Protein AF-A0A6F8YXL9-F1 (afdb_monomer_lite)

Foldseek 3Di:
DPPVLLVVLVVLCVLLVNDQLQVLQVVLVVDPPQPDHDHSVRVVCVNVVPDQDDLSRVLSSQLSSLCSGPVNPDSVVSSVVSVVVSVVVVVVVPPPPPPPDDPDPDDDDDDDDDDDDDDDDDDDDDDPPDDPPDDDDDDDDDPDDPPPPDDDDDDDDDDD

Structure (mmCIF, N/CA/C/O backbone):
data_AF-A0A6F8YXL9-F1
#
_entry.id   AF-A0A6F8YXL9-F1
#
loop_
_atom_site.group_PDB
_atom_site.id
_atom_site.type_symbol
_atom_site.label_atom_id
_atom_site.label_alt_id
_atom_site.label_comp_id
_atom_site.label_asym_id
_atom_site.label_entity_id
_atom_site.label_seq_id
_atom_site.pdbx_PDB_ins_code
_atom_site.Cartn_x
_atom_site.Cartn_y
_atom_site.Cartn_z
_atom_site.occupancy
_atom_site.B_iso_or_equiv
_atom_site.auth_seq_id
_atom_site.auth_comp_id
_atom_site.auth_asym_id
_atom_site.auth_atom_id
_atom_site.pdbx_PDB_model_num
ATOM 1 N N . MET A 1 1 ? 1.395 -1.816 -13.311 1.00 64.50 1 MET A N 1
ATOM 2 C CA . MET A 1 1 ? 1.683 -2.890 -12.328 1.00 64.50 1 MET A CA 1
ATOM 3 C C . MET A 1 1 ? 1.115 -4.217 -12.820 1.00 64.50 1 MET A C 1
ATOM 5 O O . MET A 1 1 ? 0.253 -4.190 -13.693 1.00 64.50 1 MET A O 1
ATOM 9 N N . ALA A 1 2 ? 1.556 -5.360 -12.278 1.00 83.62 2 ALA A N 1
ATOM 10 C CA . ALA A 1 2 ? 0.870 -6.630 -12.530 1.00 83.62 2 ALA A CA 1
ATOM 11 C C . ALA A 1 2 ? -0.552 -6.584 -11.957 1.00 83.62 2 ALA A C 1
ATOM 13 O O . ALA A 1 2 ? -0.765 -6.087 -10.850 1.00 83.62 2 ALA A O 1
ATOM 14 N N . ARG A 1 3 ? -1.516 -7.098 -12.727 1.00 89.50 3 ARG A N 1
ATOM 15 C CA . ARG A 1 3 ? -2.943 -7.109 -12.369 1.00 89.50 3 ARG A CA 1
ATOM 16 C C . ARG A 1 3 ? -3.200 -7.861 -11.058 1.00 89.50 3 ARG A C 1
ATOM 18 O O . ARG A 1 3 ? -4.051 -7.438 -10.285 1.00 89.50 3 ARG A O 1
ATOM 25 N N . ASP A 1 4 ? -2.406 -8.897 -10.791 1.00 93.44 4 ASP A N 1
ATOM 26 C CA . ASP A 1 4 ? -2.519 -9.764 -9.614 1.00 93.44 4 ASP A CA 1
ATOM 27 C C . ASP A 1 4 ? -2.277 -8.993 -8.305 1.00 93.44 4 ASP A C 1
ATOM 29 O O . ASP A 1 4 ? -3.084 -9.055 -7.381 1.00 93.44 4 ASP A O 1
ATOM 33 N N . LEU A 1 5 ? -1.221 -8.170 -8.263 1.00 94.06 5 LEU A N 1
ATOM 34 C CA . LEU A 1 5 ? -0.895 -7.330 -7.106 1.00 94.06 5 LEU A CA 1
ATOM 35 C C . LEU A 1 5 ? -2.031 -6.349 -6.785 1.00 94.06 5 LEU A C 1
ATOM 37 O O . LEU A 1 5 ? -2.431 -6.202 -5.633 1.00 94.06 5 LEU A O 1
ATOM 41 N N . VAL A 1 6 ? -2.558 -5.680 -7.813 1.00 95.44 6 VAL A N 1
ATOM 42 C CA . VAL A 1 6 ? -3.630 -4.686 -7.659 1.00 95.44 6 VAL A CA 1
ATOM 43 C C . VAL A 1 6 ? -4.926 -5.356 -7.202 1.00 95.44 6 VAL A C 1
ATOM 45 O O . VAL A 1 6 ? -5.604 -4.837 -6.316 1.00 95.44 6 VAL A O 1
ATOM 48 N N . ALA A 1 7 ? -5.255 -6.522 -7.764 1.00 96.38 7 ALA A N 1
ATOM 49 C CA . ALA A 1 7 ? -6.443 -7.281 -7.395 1.00 96.38 7 ALA A CA 1
ATOM 50 C C . ALA A 1 7 ? -6.414 -7.701 -5.917 1.00 96.38 7 ALA A C 1
ATOM 52 O O . ALA A 1 7 ? -7.404 -7.507 -5.207 1.00 96.38 7 ALA A O 1
ATOM 53 N N . GLU A 1 8 ? -5.279 -8.212 -5.436 1.00 96.75 8 GLU A N 1
ATOM 54 C CA . GLU A 1 8 ? -5.107 -8.581 -4.028 1.00 96.75 8 GLU A CA 1
ATOM 55 C C . GLU A 1 8 ? -5.134 -7.353 -3.109 1.00 96.75 8 GLU A C 1
ATOM 57 O O . GLU A 1 8 ? -5.815 -7.364 -2.083 1.00 96.75 8 GLU A O 1
ATOM 62 N N . LEU A 1 9 ? -4.519 -6.236 -3.510 1.00 96.12 9 LEU A N 1
ATOM 63 C CA . LEU A 1 9 ? -4.552 -5.001 -2.722 1.00 96.12 9 LEU A CA 1
ATOM 64 C C . LEU A 1 9 ? -5.984 -4.459 -2.570 1.00 96.12 9 LEU A C 1
ATOM 66 O O . LEU A 1 9 ? -6.385 -4.006 -1.498 1.00 96.12 9 LEU A O 1
ATOM 70 N N . GLN A 1 10 ? -6.793 -4.551 -3.629 1.00 96.94 10 GLN A N 1
ATOM 71 C CA . GLN A 1 10 ? -8.209 -4.182 -3.597 1.00 96.94 10 GLN A CA 1
ATOM 72 C C . GLN A 1 10 ? -9.060 -5.154 -2.769 1.00 96.94 10 GLN A C 1
ATOM 74 O O . GLN A 1 10 ? -10.079 -4.750 -2.201 1.00 96.94 10 GLN A O 1
ATOM 79 N N . ARG A 1 11 ? -8.693 -6.440 -2.691 1.00 96.88 11 ARG A N 1
ATOM 80 C CA . ARG A 1 11 ? -9.330 -7.391 -1.762 1.00 96.88 11 ARG A CA 1
ATOM 81 C C . ARG A 1 11 ? -9.034 -7.002 -0.318 1.00 96.88 11 ARG A C 1
ATOM 83 O O . ARG A 1 11 ? -9.981 -6.836 0.449 1.00 96.88 11 ARG A O 1
ATOM 90 N N . LEU A 1 12 ? -7.770 -6.744 0.016 1.00 96.75 12 LEU A N 1
ATOM 91 C CA . LEU A 1 12 ? -7.371 -6.316 1.358 1.00 96.75 12 LEU A CA 1
ATOM 92 C C . LEU A 1 12 ? -8.017 -4.973 1.746 1.00 96.75 12 LEU A C 1
ATOM 94 O O . LEU A 1 12 ? -8.543 -4.826 2.845 1.00 96.75 12 LEU A O 1
ATOM 98 N N . HIS A 1 13 ? -8.090 -4.012 0.817 1.00 97.06 13 HIS A N 1
ATOM 99 C CA . HIS A 1 13 ? -8.771 -2.727 1.042 1.00 97.06 13 HIS A CA 1
ATOM 100 C C . HIS A 1 13 ? -10.267 -2.889 1.345 1.00 97.06 13 HIS A C 1
ATOM 102 O O . HIS A 1 13 ? -10.807 -2.183 2.200 1.00 97.06 13 HIS A O 1
ATOM 108 N N . ARG A 1 14 ? -10.940 -3.843 0.690 1.00 97.00 14 ARG A N 1
ATOM 109 C CA . ARG A 1 14 ? -12.335 -4.193 0.996 1.00 97.00 14 ARG A CA 1
ATOM 110 C C . ARG A 1 14 ? -12.466 -4.866 2.361 1.00 97.00 14 ARG A C 1
ATOM 112 O O . ARG A 1 14 ? -13.361 -4.484 3.108 1.00 97.00 14 ARG A O 1
ATOM 119 N N . ALA A 1 15 ? -11.566 -5.788 2.701 1.00 96.69 15 ALA A N 1
ATOM 120 C CA . ALA A 1 15 ? -11.530 -6.442 4.012 1.00 96.69 15 ALA A CA 1
ATOM 121 C C . ALA A 1 15 ? -11.274 -5.453 5.166 1.00 96.69 15 ALA A C 1
ATOM 123 O O . ALA A 1 15 ? -11.760 -5.660 6.273 1.00 96.69 15 ALA A O 1
ATOM 124 N N . ALA A 1 16 ? -10.571 -4.351 4.891 1.00 96.69 16 ALA A N 1
ATOM 125 C CA . ALA A 1 16 ? -10.348 -3.233 5.809 1.00 96.69 16 ALA A CA 1
ATOM 126 C C . ALA A 1 16 ? -11.535 -2.257 5.936 1.00 96.69 16 ALA A C 1
ATOM 128 O O . ALA A 1 16 ? -11.415 -1.222 6.591 1.00 96.69 16 ALA A O 1
ATOM 129 N N . GLY A 1 17 ? -12.671 -2.528 5.283 1.00 97.12 17 GLY A N 1
ATOM 130 C CA . GLY A 1 17 ? -13.848 -1.655 5.331 1.00 97.12 17 GLY A CA 1
ATOM 131 C C . GLY A 1 17 ? -13.753 -0.419 4.431 1.00 97.12 17 GLY A C 1
ATOM 132 O O . GLY A 1 17 ? -14.431 0.574 4.676 1.00 97.12 17 GLY A O 1
ATOM 133 N N . ARG A 1 18 ? -12.919 -0.462 3.381 1.00 96.25 18 ARG A N 1
ATOM 134 C CA . ARG A 1 18 ? -12.726 0.621 2.397 1.00 96.25 18 ARG A CA 1
ATOM 135 C C . ARG A 1 18 ? -12.384 1.985 3.024 1.00 96.25 18 ARG A C 1
ATOM 137 O O . ARG A 1 18 ? -13.057 2.981 2.745 1.00 96.25 18 ARG A O 1
ATOM 144 N N . PRO A 1 19 ? -11.318 2.082 3.839 1.00 96.50 19 PRO A N 1
ATOM 145 C CA . PRO A 1 19 ? -10.901 3.360 4.400 1.00 96.50 19 PRO A CA 1
ATOM 146 C C . PRO A 1 19 ? -10.568 4.366 3.288 1.00 96.50 19 PRO A C 1
ATOM 148 O O . PRO A 1 19 ? -10.031 4.005 2.235 1.00 96.50 19 PRO A O 1
ATOM 151 N N . SER A 1 20 ? -10.870 5.647 3.522 1.00 97.25 20 SER A N 1
ATOM 152 C CA . SER A 1 20 ? -10.572 6.709 2.555 1.00 97.25 20 SER A CA 1
ATOM 153 C C . SER A 1 20 ? -9.061 6.923 2.403 1.00 97.25 20 SER A C 1
ATOM 155 O O . SER A 1 20 ? -8.301 6.799 3.364 1.00 97.25 20 SER A O 1
ATOM 157 N N . TYR A 1 21 ? -8.601 7.311 1.209 1.00 96.75 21 TYR A N 1
ATOM 158 C CA . TYR A 1 21 ? -7.165 7.493 0.933 1.00 96.75 21 TYR A CA 1
ATOM 159 C C . TYR A 1 21 ? -6.515 8.566 1.812 1.00 96.75 21 TYR A C 1
ATOM 161 O O . TYR A 1 21 ? -5.358 8.441 2.214 1.00 96.75 21 TYR A O 1
ATOM 169 N N . ARG A 1 22 ? -7.279 9.610 2.164 1.00 96.25 22 ARG A N 1
ATOM 170 C CA . ARG A 1 22 ? -6.842 10.636 3.119 1.00 96.25 22 ARG A CA 1
ATOM 171 C C . ARG A 1 22 ? -6.654 10.059 4.517 1.00 96.25 22 ARG A C 1
ATOM 173 O O . ARG A 1 22 ? -5.651 10.366 5.150 1.00 96.25 22 ARG A O 1
ATOM 180 N N . ARG A 1 23 ? -7.575 9.204 4.977 1.00 96.19 23 ARG A N 1
ATOM 181 C CA . ARG A 1 23 ? -7.460 8.531 6.277 1.00 96.19 23 ARG A CA 1
ATOM 182 C C . ARG A 1 23 ? -6.229 7.630 6.320 1.00 96.19 23 ARG A C 1
ATOM 184 O O . ARG A 1 23 ? -5.441 7.768 7.244 1.00 96.19 23 ARG A O 1
ATOM 191 N N . ILE A 1 24 ? -6.017 6.809 5.288 1.00 96.12 24 ILE A N 1
ATOM 192 C CA . ILE A 1 24 ? -4.826 5.948 5.164 1.00 96.12 24 ILE A CA 1
ATOM 193 C C . ILE A 1 24 ? -3.542 6.786 5.278 1.00 96.12 24 ILE A C 1
ATOM 195 O O . ILE A 1 24 ? -2.686 6.508 6.110 1.00 96.12 24 ILE A O 1
ATOM 199 N N . SER A 1 25 ? -3.426 7.857 4.486 1.00 95.62 25 SER A N 1
ATOM 200 C CA . SER A 1 25 ? -2.240 8.726 4.486 1.00 95.62 25 SER A CA 1
ATOM 201 C C . SER A 1 25 ? -1.992 9.396 5.843 1.00 95.62 25 SER A C 1
ATOM 203 O O . SER A 1 25 ? -0.854 9.435 6.308 1.00 95.62 25 SER A O 1
ATOM 205 N N . THR A 1 26 ? -3.041 9.906 6.493 1.00 96.06 26 THR A N 1
ATOM 206 C CA . THR A 1 26 ? -2.931 10.532 7.818 1.00 96.06 26 THR A CA 1
ATOM 207 C C . THR A 1 26 ? -2.494 9.528 8.879 1.00 96.06 26 THR A C 1
ATOM 209 O O . THR A 1 26 ? -1.616 9.843 9.675 1.00 96.06 26 THR A O 1
ATOM 212 N N . GLU A 1 27 ? -3.058 8.322 8.881 1.00 95.88 27 GLU A N 1
ATOM 213 C CA . GLU A 1 27 ? -2.720 7.299 9.873 1.00 95.88 27 GLU A CA 1
ATOM 214 C C . GLU A 1 27 ? -1.308 6.738 9.681 1.00 95.88 27 GLU A C 1
ATOM 216 O O . GLU A 1 27 ? -0.582 6.585 10.661 1.00 95.88 27 GLU A O 1
ATOM 221 N N . ILE A 1 28 ? -0.862 6.529 8.437 1.00 94.56 28 ILE A N 1
ATOM 222 C CA . ILE A 1 28 ? 0.532 6.147 8.153 1.00 94.56 28 ILE A CA 1
ATOM 223 C C . ILE A 1 28 ? 1.495 7.214 8.686 1.00 94.56 28 ILE A C 1
ATOM 225 O O . ILE A 1 28 ? 2.478 6.877 9.331 1.00 94.56 28 ILE A O 1
ATOM 229 N N . ARG A 1 29 ? 1.196 8.507 8.488 1.00 93.38 29 ARG A N 1
ATOM 230 C CA . ARG A 1 29 ? 2.033 9.607 9.007 1.00 93.38 29 ARG A CA 1
ATOM 231 C C . ARG A 1 29 ? 2.034 9.713 10.530 1.00 93.38 29 ARG A C 1
ATOM 233 O O . ARG A 1 29 ? 2.984 10.249 11.086 1.00 93.38 29 ARG A O 1
ATOM 240 N N . ARG A 1 30 ? 0.965 9.271 11.196 1.00 94.00 30 ARG A N 1
ATOM 241 C CA . ARG A 1 30 ? 0.866 9.270 12.663 1.00 94.00 30 ARG A CA 1
ATOM 242 C C . ARG A 1 30 ? 1.646 8.119 13.300 1.00 94.00 30 ARG A C 1
ATOM 244 O O . ARG A 1 30 ? 2.025 8.225 14.462 1.00 94.00 30 ARG A O 1
ATOM 251 N N . ARG A 1 31 ? 1.882 7.025 12.569 1.00 92.25 31 ARG A N 1
ATOM 252 C CA . ARG A 1 31 ? 2.634 5.861 13.053 1.00 92.25 31 ARG A CA 1
ATOM 253 C C . ARG A 1 31 ? 4.137 6.067 12.846 1.00 92.25 31 ARG A C 1
ATOM 255 O O . ARG A 1 31 ? 4.625 6.029 11.725 1.00 92.25 31 ARG A O 1
ATOM 262 N N . ASN A 1 32 ? 4.882 6.198 13.943 1.00 85.12 32 ASN A N 1
ATOM 263 C CA . ASN A 1 32 ? 6.340 6.401 13.904 1.00 85.12 32 ASN A CA 1
ATOM 264 C C . ASN A 1 32 ? 7.154 5.157 13.489 1.00 85.12 32 ASN A C 1
ATOM 266 O O . ASN A 1 32 ? 8.347 5.278 13.245 1.00 85.12 32 ASN A O 1
ATOM 270 N N . HIS A 1 33 ? 6.541 3.972 13.424 1.00 87.56 33 HIS A N 1
ATOM 271 C CA . HIS A 1 33 ? 7.219 2.709 13.093 1.00 87.56 33 HIS A CA 1
ATOM 272 C C . HIS A 1 33 ? 7.166 2.349 11.598 1.00 87.56 33 HIS A C 1
ATOM 274 O O . HIS A 1 33 ? 7.569 1.254 11.217 1.00 87.56 33 HIS A O 1
ATOM 280 N N . MET A 1 34 ? 6.631 3.229 10.746 1.00 88.44 34 MET A N 1
ATOM 281 C CA . MET A 1 34 ? 6.507 2.965 9.311 1.00 88.44 34 MET A CA 1
ATOM 282 C C . MET A 1 34 ? 7.799 3.337 8.564 1.00 88.44 34 MET A C 1
ATOM 284 O O . MET A 1 34 ? 8.391 4.375 8.864 1.00 88.44 34 MET A O 1
ATOM 288 N N . PRO A 1 35 ? 8.230 2.539 7.568 1.00 86.75 35 PRO A N 1
ATOM 289 C CA . PRO A 1 35 ? 9.495 2.760 6.865 1.00 86.75 35 PRO A CA 1
ATOM 290 C C . PRO A 1 35 ? 9.496 3.990 5.942 1.00 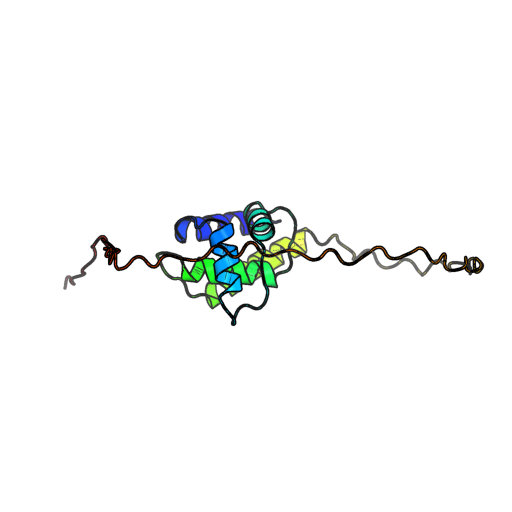86.75 35 PRO A C 1
ATOM 292 O O . PRO A 1 35 ? 10.565 4.490 5.597 1.00 86.75 35 PRO A O 1
ATOM 295 N N . ASP A 1 36 ? 8.327 4.478 5.510 1.00 92.75 36 ASP A N 1
ATOM 296 C CA . ASP A 1 36 ? 8.199 5.662 4.652 1.00 92.75 36 ASP A CA 1
ATOM 297 C C . ASP A 1 36 ? 6.866 6.396 4.903 1.00 92.75 36 ASP A C 1
ATOM 299 O O . ASP A 1 36 ? 5.923 5.870 5.497 1.00 92.75 36 ASP A O 1
ATOM 303 N N . THR A 1 37 ? 6.762 7.631 4.409 1.00 93.19 37 THR A N 1
ATOM 304 C CA . THR A 1 37 ? 5.517 8.403 4.400 1.00 93.19 37 THR A CA 1
ATOM 305 C C . THR A 1 37 ? 4.847 8.341 3.030 1.00 93.19 37 THR A C 1
ATOM 307 O O . THR A 1 37 ? 5.473 8.477 1.977 1.00 93.19 37 THR A O 1
ATOM 310 N N . VAL A 1 38 ? 3.523 8.175 3.026 1.00 94.31 38 VAL A N 1
ATOM 311 C CA . VAL A 1 38 ? 2.744 8.047 1.787 1.00 94.31 38 VAL A CA 1
ATOM 312 C C . VAL A 1 38 ? 1.689 9.152 1.725 1.00 94.31 38 VAL A C 1
ATOM 314 O O . VAL A 1 38 ? 0.969 9.398 2.694 1.00 94.31 38 VAL A O 1
ATOM 317 N N . SER A 1 39 ? 1.604 9.868 0.598 1.00 95.50 39 SER A N 1
ATOM 318 C CA . SER A 1 39 ? 0.534 10.844 0.337 1.00 95.50 39 SER A CA 1
ATOM 319 C C . SER A 1 39 ? -0.733 10.146 -0.164 1.00 95.50 39 SER A C 1
ATOM 321 O O . SER A 1 39 ? -0.654 9.083 -0.773 1.00 95.50 39 SER A O 1
ATOM 323 N N . HIS A 1 40 ? -1.904 10.753 0.031 1.00 95.50 40 HIS A N 1
ATOM 324 C CA . HIS A 1 40 ? -3.174 10.201 -0.461 1.00 95.50 40 HIS A CA 1
ATOM 325 C C . HIS A 1 40 ? -3.202 9.988 -1.986 1.00 95.50 40 HIS A C 1
ATOM 327 O O . HIS A 1 40 ? -3.751 8.988 -2.438 1.00 95.50 40 HIS A O 1
ATOM 333 N N . GLU A 1 41 ? -2.560 10.866 -2.766 1.00 96.44 41 GLU A N 1
ATOM 334 C CA . GLU A 1 41 ? -2.383 10.683 -4.216 1.00 96.44 41 GLU A CA 1
ATOM 335 C C . GLU A 1 41 ? -1.568 9.426 -4.533 1.00 96.44 41 GLU A C 1
ATOM 337 O O . GLU A 1 41 ? -1.919 8.652 -5.418 1.00 96.44 41 GLU A O 1
ATOM 342 N N . THR A 1 42 ? -0.519 9.164 -3.747 1.00 95.56 42 THR A N 1
ATOM 343 C CA . THR A 1 42 ? 0.283 7.946 -3.909 1.00 95.56 42 THR A CA 1
ATOM 344 C C . THR A 1 42 ? -0.524 6.700 -3.546 1.00 95.56 42 THR A C 1
ATOM 346 O O . THR A 1 42 ? -0.455 5.707 -4.259 1.00 95.56 42 THR A O 1
ATOM 349 N N . VAL A 1 43 ? -1.326 6.748 -2.476 1.00 96.12 43 VAL A N 1
ATOM 350 C CA . VAL A 1 43 ? -2.230 5.642 -2.106 1.00 96.12 43 VAL A CA 1
ATOM 351 C C . VAL A 1 43 ? -3.232 5.360 -3.231 1.00 96.12 43 VAL A C 1
ATOM 353 O O . VAL A 1 43 ? -3.439 4.204 -3.593 1.00 96.12 43 VAL A O 1
ATOM 356 N N . SER A 1 44 ? -3.818 6.414 -3.806 1.00 96.00 44 SER A N 1
ATOM 357 C CA . SER A 1 44 ? -4.731 6.319 -4.949 1.00 96.00 44 SER A CA 1
ATOM 358 C C . SER A 1 44 ? -4.051 5.661 -6.156 1.00 96.00 44 SER A C 1
ATOM 360 O O . SER A 1 44 ? -4.587 4.704 -6.710 1.00 96.00 44 SER A O 1
ATOM 362 N N . ALA A 1 45 ? -2.838 6.102 -6.508 1.00 95.12 45 ALA A N 1
ATOM 363 C CA . ALA A 1 45 ? -2.062 5.528 -7.606 1.00 95.12 45 ALA A CA 1
ATOM 364 C C . ALA A 1 45 ? -1.737 4.040 -7.380 1.00 95.12 45 ALA A C 1
ATOM 366 O O . ALA A 1 45 ? -1.945 3.223 -8.276 1.00 95.12 45 ALA A O 1
ATOM 367 N N . ILE A 1 46 ? -1.314 3.661 -6.168 1.00 95.31 46 ILE A N 1
ATOM 368 C CA . ILE A 1 46 ? -1.016 2.264 -5.813 1.00 95.31 46 ILE A CA 1
ATOM 369 C C . ILE A 1 46 ? -2.268 1.379 -5.964 1.00 95.31 46 ILE A C 1
ATOM 371 O O . ILE A 1 46 ? -2.196 0.319 -6.581 1.00 95.31 46 ILE A O 1
ATOM 375 N N . LEU A 1 47 ? -3.430 1.815 -5.458 1.00 95.00 47 LEU A N 1
ATOM 376 C CA . LEU A 1 47 ? -4.684 1.042 -5.528 1.00 95.00 47 LEU A CA 1
ATOM 377 C C . LEU A 1 47 ? -5.278 0.947 -6.940 1.00 95.00 47 LEU A C 1
ATOM 379 O O . LEU A 1 47 ? -6.037 0.016 -7.228 1.00 95.00 47 LEU A O 1
ATOM 383 N N . ARG A 1 48 ? -4.943 1.899 -7.814 1.00 94.81 48 ARG A N 1
ATOM 384 C CA . ARG A 1 48 ? -5.282 1.866 -9.244 1.00 94.81 48 ARG A CA 1
ATOM 385 C C . ARG A 1 48 ? -4.280 1.057 -10.067 1.00 94.81 48 ARG A C 1
ATOM 387 O O . ARG A 1 48 ? -4.612 0.622 -11.164 1.00 94.81 48 ARG A O 1
ATOM 394 N N . GLY A 1 49 ? -3.081 0.817 -9.534 1.00 93.62 49 GLY A N 1
ATOM 395 C CA . GLY A 1 49 ? -1.980 0.191 -10.265 1.00 93.62 49 GLY A CA 1
ATOM 396 C C . GLY A 1 49 ? -1.249 1.138 -11.221 1.00 93.62 49 GLY A C 1
ATOM 397 O O . GLY A 1 49 ? -0.548 0.661 -12.126 1.00 93.62 49 GLY A O 1
ATOM 398 N N . ASP A 1 50 ? -1.406 2.451 -11.020 1.00 92.12 50 ASP A N 1
ATOM 399 C CA . ASP A 1 50 ? -0.807 3.515 -11.825 1.00 92.12 50 ASP A CA 1
ATOM 400 C C . ASP A 1 50 ? 0.689 3.643 -11.500 1.00 92.12 50 ASP A C 1
ATOM 402 O O . ASP A 1 50 ? 1.107 4.314 -10.555 1.00 92.12 50 ASP A O 1
ATOM 406 N N . GLY A 1 51 ? 1.512 2.974 -12.311 1.00 85.81 51 GLY A N 1
ATOM 407 C CA . GLY A 1 51 ? 2.971 2.971 -12.187 1.00 85.81 51 GLY A CA 1
ATOM 408 C C . GLY A 1 51 ? 3.512 2.018 -11.113 1.00 85.81 51 GLY A C 1
ATOM 409 O O . GLY A 1 51 ? 2.819 1.613 -10.186 1.00 85.81 51 GLY A O 1
ATOM 410 N N . LEU A 1 52 ? 4.780 1.619 -11.251 1.00 82.12 52 LEU A N 1
ATOM 411 C CA . LEU A 1 52 ? 5.484 0.832 -10.234 1.00 82.12 52 LEU A CA 1
ATOM 412 C C . LEU A 1 52 ? 6.100 1.779 -9.205 1.00 82.12 52 LEU A C 1
ATOM 414 O O . LEU A 1 52 ? 7.115 2.428 -9.453 1.00 82.12 52 LEU A O 1
ATOM 418 N N . THR A 1 53 ? 5.463 1.877 -8.044 1.00 90.19 53 THR A N 1
ATOM 419 C CA . THR A 1 53 ? 6.014 2.608 -6.901 1.00 90.19 53 THR A CA 1
ATOM 420 C C . THR A 1 53 ? 7.056 1.759 -6.167 1.00 90.19 53 THR A C 1
ATOM 422 O O . THR A 1 53 ? 7.075 0.533 -6.285 1.00 90.19 53 THR A O 1
ATOM 425 N N . ARG A 1 54 ? 7.927 2.415 -5.389 1.00 93.56 54 ARG A N 1
ATOM 426 C CA . ARG A 1 54 ? 8.910 1.735 -4.530 1.00 93.56 54 ARG A CA 1
ATOM 427 C C . ARG A 1 54 ? 8.216 0.819 -3.521 1.00 93.56 54 ARG A C 1
ATOM 429 O O . ARG A 1 54 ? 7.192 1.208 -2.957 1.00 93.56 54 ARG A O 1
ATOM 436 N N . TRP A 1 55 ? 8.834 -0.330 -3.248 1.00 95.81 55 TRP A N 1
ATOM 437 C CA . TRP A 1 55 ? 8.332 -1.330 -2.305 1.00 95.81 55 TRP A CA 1
ATOM 438 C C . TRP A 1 55 ? 7.974 -0.742 -0.932 1.00 95.81 55 TRP A C 1
ATOM 440 O O . TRP A 1 55 ? 6.863 -0.961 -0.463 1.00 95.81 55 TRP A O 1
ATOM 450 N N . SER A 1 56 ? 8.825 0.115 -0.354 1.00 96.25 56 SER A N 1
ATOM 451 C CA . SER A 1 56 ? 8.597 0.724 0.970 1.00 96.25 56 SER A CA 1
ATOM 452 C C . SER A 1 56 ? 7.240 1.430 1.100 1.00 96.25 56 SER A C 1
ATOM 454 O O . SER A 1 56 ? 6.627 1.415 2.164 1.00 96.25 56 SER A O 1
ATOM 456 N N . LYS A 1 57 ? 6.721 2.015 0.010 1.00 95.56 57 LYS A N 1
ATOM 457 C CA . LYS A 1 57 ? 5.404 2.671 0.011 1.00 95.56 57 LYS A CA 1
ATOM 458 C C . LYS A 1 57 ? 4.254 1.676 -0.051 1.00 95.56 57 LYS A C 1
ATOM 460 O O . LYS A 1 57 ? 3.221 1.910 0.569 1.00 95.56 57 LYS A O 1
ATOM 465 N N . VAL A 1 58 ? 4.429 0.595 -0.808 1.00 96.19 58 VAL A N 1
ATOM 466 C CA . VAL A 1 58 ? 3.455 -0.500 -0.885 1.00 96.19 58 VAL A CA 1
ATOM 467 C C . VAL A 1 58 ? 3.371 -1.192 0.473 1.00 96.19 58 VAL A C 1
ATOM 469 O O . VAL A 1 58 ? 2.272 -1.357 0.990 1.00 96.19 58 VAL A O 1
ATOM 472 N N . GLU A 1 59 ? 4.515 -1.477 1.096 1.00 96.88 59 GLU A N 1
ATOM 473 C CA . GLU A 1 59 ? 4.606 -2.065 2.434 1.00 96.88 59 GLU A CA 1
ATOM 474 C C . GLU A 1 59 ? 3.834 -1.247 3.480 1.00 96.88 59 GLU A C 1
ATOM 476 O O . GLU A 1 59 ? 3.014 -1.807 4.205 1.00 96.88 59 GLU A O 1
ATOM 481 N N . CYS A 1 60 ? 4.016 0.081 3.516 1.00 96.44 60 CYS A N 1
ATOM 482 C CA . CYS A 1 60 ? 3.284 0.949 4.448 1.00 96.44 60 CYS A CA 1
ATOM 483 C C . CYS A 1 60 ? 1.760 0.825 4.297 1.00 96.44 60 CYS A C 1
ATOM 485 O O . CYS A 1 60 ? 1.023 0.827 5.284 1.00 96.44 60 CYS A O 1
ATOM 487 N N . VAL A 1 61 ? 1.275 0.734 3.053 1.00 96.25 61 VAL A N 1
ATOM 488 C CA . VAL A 1 61 ? -0.157 0.587 2.766 1.00 96.25 61 VAL A CA 1
ATOM 489 C C . VAL A 1 61 ? -0.647 -0.804 3.165 1.00 96.25 61 VAL A C 1
ATOM 491 O O . VAL A 1 61 ? -1.696 -0.899 3.795 1.00 96.25 61 VAL A O 1
ATOM 494 N N . VAL A 1 62 ? 0.104 -1.865 2.850 1.00 97.00 62 VAL A N 1
ATOM 495 C CA . VAL A 1 62 ? -0.255 -3.251 3.197 1.00 97.00 62 VAL A CA 1
ATOM 496 C C . VAL A 1 62 ? -0.335 -3.430 4.711 1.00 97.00 62 VAL A C 1
ATOM 498 O O . VAL A 1 62 ? -1.384 -3.849 5.193 1.00 97.00 62 VAL A O 1
ATOM 501 N N . ARG A 1 63 ? 0.699 -3.023 5.463 1.00 96.88 63 ARG A N 1
ATOM 502 C CA . ARG A 1 63 ? 0.706 -3.094 6.938 1.00 96.88 63 ARG A CA 1
ATOM 503 C C . ARG A 1 63 ? -0.504 -2.378 7.533 1.00 96.88 63 ARG A C 1
ATOM 505 O O . ARG A 1 63 ? -1.238 -2.947 8.332 1.00 96.88 63 ARG A O 1
ATOM 512 N N . TYR A 1 64 ? -0.771 -1.149 7.084 1.00 96.06 64 TYR A N 1
ATOM 513 C CA . TYR A 1 64 ? -1.915 -0.384 7.577 1.00 96.06 64 TYR A CA 1
ATOM 514 C C . TYR A 1 64 ? -3.265 -1.057 7.275 1.00 96.06 64 TYR A C 1
ATOM 516 O O . TYR A 1 64 ? -4.145 -1.090 8.137 1.00 96.06 64 TYR A O 1
ATOM 524 N N . LEU A 1 65 ? -3.452 -1.578 6.057 1.00 96.56 65 LEU A N 1
ATOM 525 C CA . LEU A 1 65 ? -4.692 -2.263 5.688 1.00 96.56 65 LEU A CA 1
ATOM 526 C C . LEU A 1 65 ? -4.854 -3.594 6.430 1.00 96.56 65 LEU A C 1
ATOM 528 O O . LEU A 1 65 ? -5.977 -3.910 6.812 1.00 96.56 65 LEU A O 1
ATOM 532 N N . ALA A 1 66 ? -3.765 -4.323 6.687 1.00 96.75 66 ALA A N 1
ATOM 533 C CA . ALA A 1 66 ? -3.771 -5.541 7.492 1.00 96.75 66 ALA A CA 1
ATOM 534 C C . ALA A 1 66 ? -4.224 -5.260 8.934 1.00 96.75 66 ALA A C 1
ATOM 536 O O . ALA A 1 66 ? -5.145 -5.923 9.411 1.00 96.75 66 ALA A O 1
ATOM 537 N N . THR A 1 67 ? -3.716 -4.195 9.579 1.00 95.50 67 THR A N 1
ATOM 538 C CA . THR A 1 67 ? -4.189 -3.798 10.922 1.00 95.50 67 THR A CA 1
ATOM 539 C C . THR A 1 67 ? -5.697 -3.484 10.944 1.00 95.50 67 THR A C 1
ATOM 541 O O . THR A 1 67 ? -6.369 -3.676 11.956 1.00 95.50 67 THR A O 1
ATOM 544 N N . MET A 1 68 ? -6.232 -2.938 9.845 1.00 95.50 68 MET A N 1
ATOM 545 C CA . MET A 1 68 ? -7.633 -2.507 9.736 1.00 95.50 68 MET A CA 1
ATOM 546 C C . MET A 1 68 ? -8.581 -3.609 9.249 1.00 95.50 68 MET A C 1
ATOM 548 O O . MET A 1 68 ? -9.798 -3.437 9.334 1.00 95.50 68 MET A O 1
ATOM 552 N N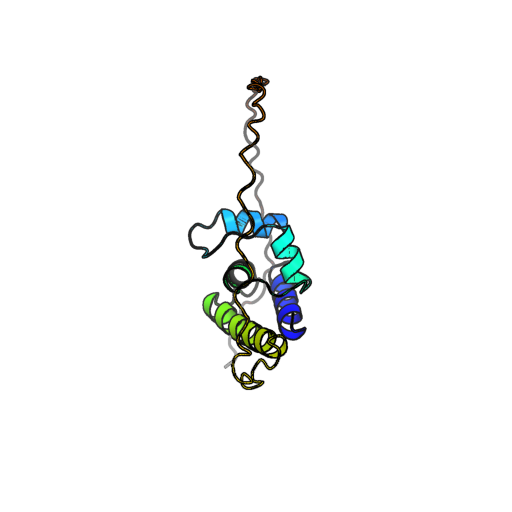 . ALA A 1 69 ? -8.059 -4.709 8.708 1.00 96.25 69 ALA A N 1
ATOM 553 C CA . ALA A 1 69 ? -8.868 -5.797 8.183 1.00 96.25 69 ALA A CA 1
ATOM 554 C C . ALA A 1 69 ? -9.666 -6.485 9.297 1.00 96.25 69 ALA A C 1
ATOM 556 O O . ALA A 1 69 ? -9.153 -6.729 10.388 1.00 96.25 69 ALA A O 1
ATOM 557 N N . VAL A 1 70 ? -10.924 -6.835 9.008 1.00 93.00 70 VAL A N 1
ATOM 558 C CA . VAL A 1 70 ? -11.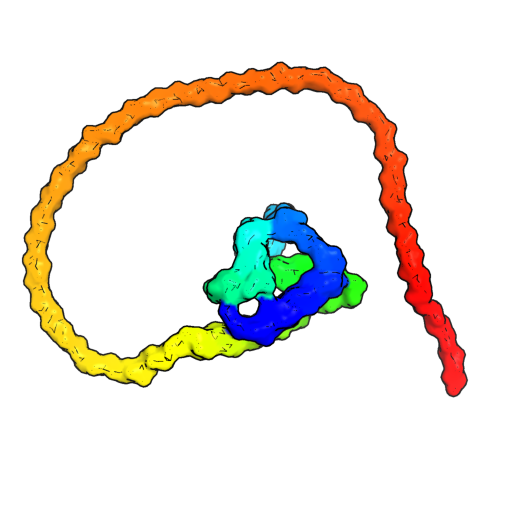839 -7.463 9.984 1.00 93.00 70 VAL A CA 1
ATOM 559 C C . VAL A 1 70 ? -11.254 -8.751 10.567 1.00 93.00 70 VAL A C 1
ATOM 561 O O . VAL A 1 70 ? -11.347 -8.979 11.769 1.00 93.00 70 VAL A O 1
ATOM 564 N N . HIS A 1 71 ? -10.604 -9.562 9.732 1.00 90.12 71 HIS A N 1
ATOM 565 C CA . HIS A 1 71 ? -9.986 -10.822 10.150 1.00 90.12 71 HIS A CA 1
ATOM 566 C C . HIS A 1 71 ? -8.599 -10.659 10.787 1.00 90.12 71 HIS A C 1
ATOM 568 O O . HIS A 1 71 ? -8.035 -11.660 11.208 1.00 90.12 71 HIS A O 1
ATOM 574 N N . ARG A 1 72 ? -8.065 -9.426 10.854 1.00 86.44 72 ARG A N 1
ATOM 575 C CA . ARG A 1 72 ? -6.741 -9.082 11.407 1.00 86.44 72 ARG A CA 1
ATOM 576 C C . ARG A 1 72 ? -5.651 -10.113 11.061 1.00 86.44 72 ARG A C 1
ATOM 578 O O . ARG A 1 72 ? -5.117 -10.747 11.969 1.00 86.44 72 ARG A O 1
ATOM 585 N N . PRO A 1 73 ? -5.353 -10.309 9.764 1.00 89.94 73 PRO A N 1
ATOM 586 C CA . PRO A 1 73 ? -4.252 -11.172 9.361 1.00 89.94 73 PRO A CA 1
ATOM 587 C C . PRO A 1 73 ? -2.931 -10.643 9.934 1.00 89.94 73 PRO A C 1
ATOM 589 O O . PRO A 1 73 ? -2.801 -9.441 10.190 1.00 89.94 73 PRO A O 1
ATOM 592 N N . ASP A 1 74 ? -1.961 -11.538 10.122 1.00 95.25 74 ASP A N 1
ATOM 593 C CA . ASP A 1 74 ? -0.624 -11.156 10.568 1.00 95.25 74 ASP A CA 1
ATOM 594 C C . ASP A 1 74 ? 0.011 -10.175 9.570 1.00 95.25 74 ASP A C 1
ATOM 596 O O . ASP A 1 74 ? 0.059 -10.423 8.361 1.00 95.25 74 ASP A O 1
ATOM 600 N N . GLU A 1 75 ? 0.472 -9.029 10.074 1.00 94.88 75 GLU A N 1
ATOM 601 C CA . GLU A 1 75 ? 0.958 -7.943 9.220 1.00 94.88 75 GLU A CA 1
ATOM 602 C C . GLU A 1 75 ? 2.202 -8.372 8.434 1.00 94.88 75 GLU A C 1
ATOM 604 O O . GLU A 1 75 ? 2.327 -8.049 7.251 1.00 94.88 75 GLU A O 1
ATOM 609 N N . ASP A 1 76 ? 3.109 -9.118 9.066 1.00 96.19 76 ASP A N 1
ATOM 610 C CA . ASP A 1 76 ? 4.365 -9.544 8.451 1.00 96.19 76 ASP A CA 1
ATOM 611 C C . ASP A 1 76 ? 4.160 -10.693 7.449 1.00 96.19 76 ASP A C 1
ATOM 613 O O . ASP A 1 76 ? 4.861 -10.770 6.434 1.00 96.19 76 ASP A O 1
ATOM 617 N N . GLU A 1 77 ? 3.190 -11.579 7.677 1.00 96.69 77 GLU A N 1
ATOM 618 C CA . GLU A 1 77 ? 2.752 -12.571 6.692 1.00 96.69 77 GLU A CA 1
ATOM 619 C C . GLU A 1 77 ? 2.179 -11.913 5.430 1.00 96.69 77 GLU A C 1
ATOM 621 O O . GLU A 1 77 ? 2.618 -12.226 4.317 1.00 96.69 77 GLU A O 1
ATOM 626 N N . GLU A 1 78 ? 1.276 -10.941 5.584 1.00 97.19 78 GLU A N 1
ATOM 627 C CA . GLU A 1 78 ? 0.714 -10.210 4.446 1.00 97.19 78 GLU A CA 1
ATOM 628 C C . GLU A 1 78 ? 1.797 -9.423 3.698 1.00 97.19 78 GLU A C 1
ATOM 630 O O . GLU A 1 78 ? 1.875 -9.483 2.469 1.00 97.19 78 GLU A O 1
ATOM 635 N N . VAL A 1 79 ? 2.710 -8.750 4.405 1.00 97.31 79 VAL A N 1
ATOM 636 C CA . VAL A 1 79 ? 3.844 -8.052 3.776 1.00 97.31 79 VAL A CA 1
ATOM 637 C C . VAL A 1 79 ? 4.698 -9.012 2.947 1.00 97.31 79 VAL A C 1
ATOM 639 O O . VAL A 1 79 ? 5.009 -8.698 1.794 1.00 97.31 79 VAL A O 1
ATOM 642 N N . ARG A 1 80 ? 5.038 -10.199 3.472 1.00 97.62 80 ARG A N 1
ATOM 643 C CA . ARG A 1 80 ? 5.805 -11.217 2.727 1.00 97.62 80 ARG A CA 1
ATOM 644 C C . ARG A 1 80 ? 5.064 -11.692 1.478 1.00 97.62 80 ARG A C 1
ATOM 646 O O . ARG A 1 80 ? 5.665 -11.771 0.404 1.00 97.62 80 ARG A O 1
ATOM 653 N N . ARG A 1 81 ? 3.761 -11.955 1.590 1.00 97.38 81 ARG A N 1
ATOM 654 C CA . ARG A 1 81 ? 2.913 -12.374 0.465 1.00 97.38 81 ARG A CA 1
ATOM 655 C C . ARG A 1 81 ? 2.843 -11.304 -0.626 1.00 97.38 81 ARG A C 1
ATOM 657 O O . ARG A 1 81 ? 3.054 -11.603 -1.803 1.00 97.38 81 ARG A O 1
ATOM 664 N N . PHE A 1 82 ? 2.595 -10.050 -0.252 1.00 96.88 82 PHE A N 1
ATOM 665 C CA . PHE A 1 82 ? 2.549 -8.930 -1.194 1.00 96.88 82 PHE A CA 1
ATOM 666 C C . PHE A 1 82 ? 3.918 -8.627 -1.814 1.00 96.88 82 PHE A C 1
ATOM 668 O O . PHE A 1 82 ? 3.976 -8.213 -2.973 1.00 96.88 82 PHE A O 1
ATOM 675 N N . HIS A 1 83 ? 5.016 -8.873 -1.093 1.00 96.62 83 HIS A N 1
ATOM 676 C CA . HIS A 1 83 ? 6.369 -8.695 -1.622 1.00 96.62 83 HIS A CA 1
ATOM 677 C C . HIS A 1 83 ? 6.644 -9.649 -2.782 1.00 96.62 83 HIS A C 1
ATOM 679 O O . HIS A 1 83 ? 7.126 -9.218 -3.829 1.00 96.62 83 HIS A O 1
ATOM 685 N N . ALA A 1 84 ? 6.255 -10.920 -2.644 1.00 96.25 84 ALA A N 1
ATOM 686 C CA . ALA A 1 84 ? 6.374 -11.902 -3.718 1.00 96.25 84 ALA A CA 1
ATOM 687 C C . ALA A 1 84 ? 5.581 -11.484 -4.972 1.00 96.25 84 ALA A C 1
ATOM 689 O O . ALA A 1 84 ? 6.097 -11.556 -6.088 1.00 96.25 84 ALA A O 1
ATOM 690 N N . LEU A 1 85 ? 4.358 -10.966 -4.795 1.00 95.06 85 LEU A N 1
ATOM 691 C CA . LEU A 1 85 ? 3.549 -10.434 -5.901 1.00 95.06 85 LEU A CA 1
ATOM 692 C C . LEU A 1 85 ? 4.188 -9.197 -6.548 1.00 95.06 85 LEU A C 1
ATOM 694 O O . LEU A 1 85 ? 4.117 -9.031 -7.767 1.00 95.06 85 LEU A O 1
ATOM 698 N N . TRP A 1 86 ? 4.806 -8.324 -5.749 1.00 94.88 86 TRP A N 1
ATOM 699 C CA . TRP A 1 86 ? 5.498 -7.139 -6.248 1.00 94.88 86 TRP A CA 1
ATOM 700 C C . TRP A 1 86 ? 6.750 -7.501 -7.050 1.00 94.88 86 TRP A C 1
ATOM 702 O O . TRP A 1 86 ? 6.925 -6.957 -8.137 1.00 94.88 86 TRP A O 1
ATOM 712 N N . LEU A 1 87 ? 7.566 -8.453 -6.583 1.00 94.38 87 LEU A N 1
ATOM 713 C CA . LEU A 1 87 ? 8.731 -8.953 -7.324 1.00 94.38 87 LEU A CA 1
ATOM 714 C C . LEU A 1 87 ? 8.314 -9.567 -8.664 1.00 94.38 87 LEU A C 1
ATOM 716 O O . LEU A 1 87 ? 8.802 -9.144 -9.709 1.00 94.38 87 LEU A O 1
ATOM 720 N N . ALA A 1 88 ? 7.309 -10.449 -8.658 1.00 92.44 88 ALA A N 1
ATOM 721 C CA . ALA A 1 88 ? 6.766 -11.032 -9.885 1.00 92.44 88 ALA A CA 1
ATOM 722 C C . ALA A 1 88 ? 6.229 -9.966 -10.862 1.00 92.44 88 ALA A C 1
ATOM 724 O O . ALA A 1 88 ? 6.293 -10.131 -12.081 1.00 92.44 88 ALA A O 1
ATOM 725 N N . ALA A 1 89 ? 5.695 -8.856 -10.345 1.00 90.62 89 ALA A N 1
ATOM 726 C CA . ALA A 1 89 ? 5.263 -7.724 -11.156 1.00 90.62 89 ALA A CA 1
ATOM 727 C C . ALA A 1 89 ? 6.431 -6.904 -11.712 1.00 90.62 89 ALA A C 1
ATOM 729 O O . ALA A 1 89 ? 6.343 -6.403 -12.834 1.00 90.62 89 ALA A O 1
ATOM 730 N N . PHE A 1 90 ? 7.483 -6.732 -10.915 1.00 88.38 90 PHE A N 1
ATOM 731 C CA . PHE A 1 90 ? 8.666 -5.963 -11.266 1.00 88.38 90 PHE A CA 1
ATOM 732 C C . PHE A 1 90 ? 9.473 -6.668 -12.357 1.00 88.38 90 PHE A C 1
ATOM 734 O O . PHE A 1 90 ? 9.798 -6.037 -13.361 1.00 88.38 90 PHE A O 1
ATOM 741 N N . ASP A 1 91 ? 9.676 -7.980 -12.233 1.00 86.31 91 ASP A N 1
ATOM 742 C CA . ASP A 1 91 ? 10.405 -8.794 -13.213 1.00 86.31 91 ASP A CA 1
ATOM 743 C C . ASP A 1 91 ? 9.733 -8.796 -14.590 1.00 86.31 91 ASP A C 1
ATOM 745 O O . ASP A 1 91 ? 10.406 -8.780 -15.615 1.00 86.31 91 ASP A O 1
ATOM 749 N N . ARG A 1 92 ? 8.394 -8.737 -14.641 1.00 82.75 92 ARG A N 1
ATOM 750 C CA . ARG A 1 92 ? 7.645 -8.621 -15.907 1.00 82.75 92 ARG A CA 1
ATOM 751 C C . ARG A 1 92 ? 7.823 -7.266 -16.592 1.00 82.75 92 ARG A C 1
ATOM 753 O O . ARG A 1 92 ? 7.635 -7.172 -17.802 1.00 82.75 92 ARG A O 1
ATOM 760 N N . VAL A 1 93 ? 8.087 -6.209 -15.823 1.00 77.56 93 VAL A N 1
ATOM 761 C CA . VAL A 1 93 ? 8.259 -4.846 -16.351 1.00 77.56 93 VAL A CA 1
ATOM 762 C C . VAL A 1 93 ? 9.720 -4.545 -16.643 1.00 77.56 93 VAL A C 1
ATOM 764 O O . VAL A 1 93 ? 9.978 -3.736 -17.531 1.00 77.56 93 VAL A O 1
ATOM 767 N N . ALA A 1 94 ? 10.661 -5.181 -15.940 1.00 68.62 94 ALA A N 1
ATOM 768 C CA . ALA A 1 94 ? 12.076 -5.108 -16.255 1.00 68.62 94 ALA A CA 1
ATOM 769 C C . ALA A 1 94 ? 12.280 -5.631 -17.688 1.00 68.62 94 ALA A C 1
ATOM 771 O O . ALA A 1 94 ? 12.153 -6.832 -17.934 1.00 68.62 94 ALA A O 1
ATOM 772 N N . PRO A 1 95 ? 12.553 -4.749 -18.668 1.00 58.28 95 PRO A N 1
ATOM 773 C CA . PRO A 1 95 ? 12.854 -5.220 -20.001 1.00 58.28 95 PRO A CA 1
ATOM 774 C C . PRO A 1 95 ? 14.147 -6.022 -19.905 1.00 58.28 95 PRO A C 1
ATOM 776 O O . PRO A 1 95 ? 15.045 -5.659 -19.144 1.00 58.28 95 PRO A O 1
ATOM 779 N N . VAL A 1 96 ? 14.226 -7.100 -20.680 1.00 58.00 96 VAL A N 1
ATOM 780 C CA . VAL A 1 96 ? 15.410 -7.934 -20.903 1.00 58.00 96 VAL A CA 1
ATOM 781 C C . VAL A 1 96 ? 16.599 -7.040 -21.286 1.00 58.00 96 VAL A C 1
ATOM 783 O O . VAL A 1 96 ? 16.916 -6.843 -22.453 1.00 58.00 96 VAL A O 1
ATOM 786 N N . ALA A 1 97 ? 17.273 -6.468 -20.291 1.00 55.81 97 ALA A N 1
ATOM 787 C CA . ALA A 1 97 ? 18.509 -5.705 -20.430 1.00 55.81 97 ALA A CA 1
ATOM 788 C C . ALA A 1 97 ? 19.723 -6.648 -20.487 1.00 55.81 97 ALA A C 1
ATOM 790 O O . ALA A 1 97 ? 20.851 -6.244 -20.230 1.00 55.81 97 ALA A O 1
ATOM 791 N N . ALA A 1 98 ? 19.486 -7.910 -20.846 1.00 55.84 98 ALA A N 1
ATOM 792 C CA . ALA A 1 98 ? 20.495 -8.880 -21.226 1.00 55.84 98 ALA A CA 1
ATOM 793 C C . ALA A 1 98 ? 20.637 -8.914 -22.758 1.00 55.84 98 ALA A C 1
ATOM 795 O O . ALA A 1 98 ? 20.622 -9.972 -23.376 1.00 55.84 98 ALA A O 1
ATOM 796 N N . ALA A 1 99 ? 20.765 -7.746 -23.390 1.00 59.91 99 ALA A N 1
ATOM 797 C CA . ALA A 1 99 ? 21.503 -7.669 -24.643 1.00 59.91 99 ALA A CA 1
ATOM 798 C C . ALA A 1 99 ? 22.967 -7.420 -24.243 1.00 59.91 99 ALA A C 1
ATOM 800 O O . ALA A 1 99 ? 23.239 -6.374 -23.643 1.00 59.91 99 ALA A O 1
ATOM 801 N N . PRO A 1 100 ? 23.899 -8.364 -24.480 1.00 62.03 100 PRO A N 1
ATOM 802 C CA . PRO A 1 100 ? 25.292 -8.180 -24.103 1.00 62.03 100 PRO A CA 1
ATOM 803 C C . PRO A 1 100 ? 25.803 -6.903 -24.756 1.00 62.03 100 PRO A C 1
ATOM 805 O O . PRO A 1 100 ? 25.616 -6.680 -25.954 1.00 62.03 100 PRO A O 1
ATOM 808 N N . ALA A 1 101 ? 26.399 -6.047 -23.932 1.00 60.66 101 ALA A N 1
ATOM 809 C CA . ALA A 1 101 ? 27.006 -4.804 -24.351 1.00 60.66 101 ALA A CA 1
ATOM 810 C C . ALA A 1 101 ? 27.915 -5.062 -25.558 1.00 60.66 101 ALA A C 1
ATOM 812 O O . ALA A 1 101 ? 29.006 -5.617 -25.429 1.00 60.66 101 ALA A O 1
ATOM 813 N N .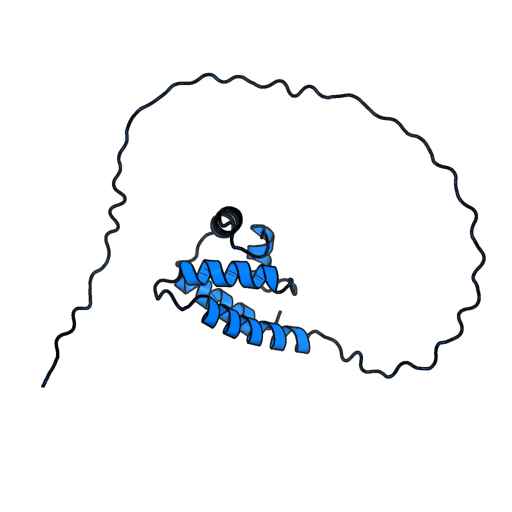 GLY A 1 102 ? 27.464 -4.642 -26.742 1.00 72.19 102 GLY A N 1
ATOM 814 C CA . GLY A 1 102 ? 28.372 -4.442 -27.857 1.00 72.19 102 GLY A CA 1
ATOM 815 C C . GLY A 1 102 ? 29.517 -3.540 -27.377 1.00 72.19 102 GLY A C 1
ATOM 816 O O . GLY A 1 102 ? 29.273 -2.634 -26.569 1.00 72.19 102 GLY A O 1
ATOM 817 N N . PRO A 1 103 ? 30.761 -3.793 -27.817 1.00 73.06 103 PRO A N 1
ATOM 818 C CA . PRO A 1 103 ? 31.944 -3.122 -27.294 1.00 73.06 103 PRO A CA 1
ATOM 819 C C . PRO A 1 103 ? 31.761 -1.598 -27.304 1.00 73.06 103 PRO A C 1
ATOM 821 O O . PRO A 1 103 ? 31.134 -1.059 -28.225 1.00 73.06 103 PRO A O 1
ATOM 824 N N . PRO A 1 104 ? 32.289 -0.884 -26.291 1.00 68.38 104 PRO A N 1
ATOM 825 C CA . PRO A 1 104 ? 32.069 0.545 -26.138 1.00 68.38 104 PRO A CA 1
ATOM 826 C C . PRO A 1 104 ? 32.530 1.266 -27.403 1.00 68.38 104 PRO A C 1
ATOM 828 O O . PRO A 1 104 ? 33.724 1.372 -27.687 1.00 68.38 104 PRO A O 1
ATOM 831 N N . ARG A 1 105 ? 31.574 1.787 -28.181 1.00 65.69 105 ARG A N 1
ATOM 832 C CA . ARG A 1 105 ? 31.880 2.717 -29.268 1.00 65.69 105 ARG A CA 1
ATOM 833 C C . ARG A 1 105 ? 32.564 3.926 -28.635 1.00 65.69 105 ARG A C 1
ATOM 835 O O . ARG A 1 105 ? 31.911 4.720 -27.958 1.00 65.69 105 ARG A O 1
ATOM 842 N N . ARG A 1 106 ? 33.881 4.033 -28.839 1.00 64.56 106 ARG A N 1
ATOM 843 C CA . ARG A 1 106 ? 34.734 5.164 -28.447 1.00 64.56 106 ARG A CA 1
ATOM 844 C C . ARG A 1 106 ? 34.046 6.476 -28.833 1.00 64.56 106 ARG A C 1
ATOM 846 O O . ARG A 1 106 ? 34.050 6.868 -29.997 1.00 64.56 106 ARG A O 1
ATOM 853 N N . ARG A 1 107 ? 33.428 7.162 -27.869 1.00 64.88 107 ARG A N 1
ATOM 854 C CA . ARG A 1 107 ? 32.930 8.524 -28.077 1.00 64.88 107 ARG A CA 1
ATOM 855 C C . ARG A 1 107 ? 34.118 9.472 -27.998 1.00 64.88 107 ARG A C 1
ATOM 857 O O . ARG A 1 107 ? 34.734 9.619 -26.949 1.00 64.88 107 ARG A O 1
ATOM 864 N N . HIS A 1 108 ? 34.421 10.098 -29.130 1.00 64.94 108 HIS A N 1
ATOM 865 C CA . HIS A 1 108 ? 35.380 11.188 -29.233 1.00 64.94 108 HIS A CA 1
ATOM 866 C C . HIS A 1 108 ? 35.080 12.309 -28.219 1.00 64.94 108 HIS A C 1
ATOM 868 O O . HIS A 1 108 ? 33.906 12.611 -27.970 1.00 64.94 108 HIS A O 1
ATOM 874 N N . PRO A 1 109 ? 36.118 12.971 -27.675 1.00 62.47 109 PRO A N 1
ATOM 875 C CA . PRO A 1 109 ? 35.961 14.097 -26.765 1.00 62.47 109 PRO A CA 1
ATOM 876 C C . PRO A 1 109 ? 35.294 15.271 -27.494 1.00 62.47 109 PRO A C 1
ATOM 878 O O . PRO A 1 109 ? 35.911 15.989 -28.283 1.00 62.47 109 PRO A O 1
ATOM 881 N N . ARG A 1 110 ? 33.998 15.482 -27.238 1.00 58.62 110 ARG A N 1
ATOM 882 C CA . ARG A 1 110 ? 33.301 16.700 -27.658 1.00 58.62 110 ARG A CA 1
ATOM 883 C C . ARG A 1 110 ? 33.716 17.842 -26.734 1.00 58.62 110 ARG A C 1
ATOM 885 O O . ARG A 1 110 ? 33.233 17.950 -25.613 1.00 58.62 110 ARG A O 1
ATOM 892 N N . ARG A 1 111 ? 34.634 18.652 -27.266 1.00 58.56 111 ARG A N 1
ATOM 893 C CA . ARG A 1 111 ? 34.923 20.065 -26.978 1.00 58.56 111 ARG A CA 1
ATOM 894 C C . ARG A 1 111 ? 34.075 20.691 -25.863 1.00 58.56 111 ARG A C 1
ATOM 896 O O . ARG A 1 111 ? 32.868 20.890 -26.001 1.00 58.56 111 ARG A O 1
ATOM 903 N N . THR A 1 112 ? 34.778 21.069 -24.804 1.00 58.53 112 THR A N 1
ATOM 904 C CA . THR A 1 112 ? 34.377 21.994 -23.746 1.00 58.53 112 THR A CA 1
ATOM 905 C C . THR A 1 112 ? 33.696 23.234 -24.323 1.00 58.53 112 THR A C 1
ATOM 907 O O . THR A 1 112 ? 34.266 23.986 -25.112 1.00 58.53 112 THR A O 1
ATOM 910 N N . ARG A 1 113 ? 32.442 23.445 -23.922 1.00 60.91 113 ARG A N 1
ATOM 911 C CA . ARG A 1 113 ? 31.686 24.663 -24.206 1.00 60.91 113 ARG A CA 1
ATOM 912 C C . ARG A 1 113 ? 31.918 25.638 -23.039 1.00 60.91 113 ARG A C 1
ATOM 914 O O . ARG A 1 113 ? 31.724 25.225 -21.896 1.00 60.91 113 ARG A O 1
ATOM 921 N N . PRO A 1 114 ? 32.351 26.885 -23.288 1.00 61.38 114 PRO A N 1
ATOM 922 C CA . PRO A 1 114 ? 32.710 27.822 -22.232 1.00 61.38 114 PRO A CA 1
ATOM 923 C C . PRO A 1 114 ? 31.497 28.270 -21.409 1.00 61.38 114 PRO A C 1
ATOM 925 O O . PRO A 1 114 ? 30.389 28.469 -21.916 1.00 61.38 114 PRO A O 1
ATOM 928 N N . SER A 1 115 ? 31.759 28.414 -20.115 1.00 57.31 115 SER A N 1
ATOM 929 C CA . SER A 1 115 ? 30.867 28.808 -19.032 1.00 57.31 115 SER A CA 1
ATOM 930 C C . SER A 1 115 ? 30.193 30.155 -19.301 1.00 57.31 115 SER A C 1
ATOM 932 O O . SER A 1 115 ? 30.865 31.171 -19.468 1.00 57.31 115 SER A O 1
ATOM 934 N N . ARG A 1 116 ? 28.856 30.193 -19.293 1.00 64.75 116 ARG A N 1
ATOM 935 C CA . ARG A 1 116 ? 28.114 31.461 -19.247 1.00 64.75 116 ARG A CA 1
ATOM 936 C C . ARG A 1 116 ? 28.079 32.004 -17.807 1.00 64.75 116 ARG A C 1
ATOM 938 O O . ARG A 1 116 ? 27.833 31.227 -16.882 1.00 64.75 116 ARG A O 1
ATOM 945 N N . PRO A 1 117 ? 28.297 33.315 -17.603 1.00 59.84 117 PRO A N 1
ATOM 946 C CA . PRO A 1 117 ? 28.339 33.931 -16.284 1.00 59.84 117 PRO A CA 1
ATOM 947 C C . PRO A 1 117 ? 26.955 34.038 -15.629 1.00 59.84 117 PRO A C 1
ATOM 949 O O . PRO A 1 117 ? 25.944 34.324 -16.270 1.00 59.84 117 PRO A O 1
ATOM 952 N N . ARG A 1 118 ? 26.966 33.828 -14.307 1.00 59.66 118 ARG A N 1
ATOM 953 C CA . ARG A 1 118 ? 25.876 34.012 -13.340 1.00 59.66 118 ARG A CA 1
ATOM 954 C C . ARG A 1 118 ? 25.186 35.368 -13.508 1.00 59.66 118 ARG A C 1
ATOM 956 O O . ARG A 1 118 ? 25.697 36.395 -13.065 1.00 59.66 118 ARG A O 1
ATOM 963 N N . SER A 1 119 ? 23.962 35.361 -14.019 1.00 60.75 119 SER A N 1
ATOM 964 C CA . SER A 1 119 ? 23.038 36.477 -13.851 1.00 60.75 119 SER A CA 1
ATOM 965 C C . SER A 1 119 ? 22.430 36.441 -12.447 1.00 60.75 119 SER A C 1
ATOM 967 O O . SER A 1 119 ? 21.492 35.693 -12.170 1.00 60.75 119 SER A O 1
ATOM 969 N N . ARG A 1 120 ? 22.977 37.285 -11.564 1.00 63.22 120 ARG A N 1
ATOM 970 C CA . ARG A 1 120 ? 22.296 37.827 -10.381 1.00 63.22 120 ARG A CA 1
ATOM 971 C C . ARG A 1 120 ? 20.947 38.428 -10.806 1.00 63.22 120 ARG A C 1
ATOM 973 O O . ARG A 1 120 ? 20.939 39.435 -11.504 1.00 63.22 120 ARG A O 1
ATOM 980 N N . ARG A 1 121 ? 19.825 37.876 -10.343 1.00 61.00 121 ARG A N 1
ATOM 981 C CA . ARG A 1 121 ? 18.537 38.588 -10.208 1.00 61.00 121 ARG A CA 1
ATOM 982 C C . ARG A 1 121 ? 17.851 38.045 -8.951 1.00 61.00 121 ARG A C 1
ATOM 984 O O . ARG A 1 121 ? 17.536 36.869 -8.886 1.00 61.00 121 ARG A O 1
ATOM 991 N N . ARG A 1 122 ? 17.981 38.771 -7.839 1.00 54.41 122 ARG A N 1
ATOM 992 C CA . ARG A 1 122 ? 17.068 39.810 -7.315 1.00 54.41 122 ARG A CA 1
ATOM 993 C C . ARG A 1 122 ? 15.976 39.171 -6.450 1.00 54.41 122 ARG A C 1
ATOM 995 O O . ARG A 1 122 ? 15.016 38.611 -6.960 1.00 54.41 122 ARG A O 1
ATOM 1002 N N . ALA A 1 123 ? 16.175 39.271 -5.137 1.00 56.78 123 ALA A N 1
ATOM 1003 C CA . ALA A 1 123 ? 15.145 39.062 -4.130 1.00 56.78 123 ALA A CA 1
ATOM 1004 C C . ALA A 1 123 ? 13.988 40.057 -4.326 1.00 56.78 123 ALA A C 1
ATOM 1006 O O . ALA A 1 123 ? 14.228 41.201 -4.729 1.00 56.78 123 ALA A O 1
ATOM 1007 N N . PRO A 1 124 ? 12.760 39.648 -3.984 1.00 58.72 124 PRO A N 1
ATOM 1008 C CA . PRO A 1 124 ? 11.865 40.577 -3.311 1.00 58.72 124 PRO A CA 1
ATOM 1009 C C . PRO A 1 124 ? 11.293 40.019 -1.998 1.00 58.72 124 PRO A C 1
ATOM 1011 O O . PRO A 1 124 ? 10.727 38.932 -1.946 1.00 58.72 124 PRO A O 1
ATOM 1014 N N . ALA A 1 125 ? 11.464 40.849 -0.968 1.00 53.88 125 ALA A N 1
ATOM 1015 C CA . ALA A 1 125 ? 10.546 41.168 0.122 1.00 53.88 125 ALA A CA 1
ATOM 1016 C C . ALA A 1 125 ? 9.747 40.034 0.792 1.00 53.88 125 ALA A C 1
ATOM 1018 O O . ALA A 1 125 ? 8.712 39.570 0.316 1.00 53.88 125 ALA A O 1
ATOM 1019 N N . SER A 1 126 ? 10.193 39.730 2.008 1.00 52.31 126 SER A N 1
ATOM 1020 C CA . SER A 1 126 ? 9.396 39.469 3.206 1.00 52.31 126 SER A CA 1
ATOM 1021 C C . SER A 1 126 ? 7.924 39.890 3.078 1.00 52.31 126 SER A C 1
ATOM 1023 O O . SER A 1 126 ? 7.596 41.073 3.144 1.00 52.31 126 SER A O 1
ATOM 1025 N N . ARG A 1 127 ? 7.019 38.917 2.953 1.00 60.53 127 ARG A N 1
ATOM 1026 C CA . ARG A 1 127 ? 5.601 39.122 3.265 1.00 60.53 127 ARG A CA 1
ATOM 1027 C C . ARG A 1 127 ? 5.380 38.790 4.746 1.00 60.53 127 ARG A C 1
ATOM 1029 O O . ARG A 1 127 ? 5.519 37.619 5.106 1.00 60.53 127 ARG A O 1
ATOM 1036 N N . PRO A 1 128 ? 5.040 39.764 5.608 1.00 58.97 128 PRO A N 1
ATOM 1037 C CA . PRO A 1 128 ? 4.541 39.470 6.941 1.00 58.97 128 PRO A CA 1
ATOM 1038 C C . PRO A 1 128 ? 3.147 38.857 6.790 1.00 58.97 128 PRO A C 1
ATOM 1040 O O . PRO A 1 128 ? 2.189 39.519 6.398 1.00 58.97 128 PRO A O 1
ATOM 1043 N N . TRP A 1 129 ? 3.032 37.562 7.058 1.00 64.75 129 TRP A N 1
ATOM 1044 C CA . TRP A 1 129 ? 1.741 36.916 7.233 1.00 64.75 129 TRP A CA 1
ATOM 1045 C C . TRP A 1 129 ? 1.175 37.401 8.571 1.00 64.75 129 TRP A C 1
ATOM 1047 O O . TRP A 1 129 ? 1.491 36.892 9.645 1.00 64.75 129 TRP A O 1
ATOM 1057 N N . ALA A 1 130 ? 0.374 38.460 8.492 1.00 52.59 130 ALA A N 1
ATOM 1058 C CA . ALA A 1 130 ? -0.490 38.896 9.569 1.00 52.59 130 ALA A CA 1
ATOM 1059 C C . ALA A 1 130 ? -1.404 37.727 9.960 1.00 52.59 130 ALA A C 1
ATOM 1061 O O . ALA A 1 130 ? -2.183 37.219 9.154 1.00 52.59 130 ALA A O 1
ATOM 1062 N N . ARG A 1 131 ? -1.270 37.278 11.206 1.00 62.09 131 ARG A N 1
ATOM 1063 C CA . ARG A 1 131 ? -2.190 36.341 11.847 1.00 62.09 131 ARG A CA 1
ATOM 1064 C C . ARG A 1 131 ? -3.515 37.063 12.121 1.00 62.09 131 ARG A C 1
ATOM 1066 O O . ARG A 1 131 ? -3.486 38.033 12.880 1.00 62.09 131 ARG A O 1
ATOM 1073 N N . PRO A 1 132 ? -4.676 36.575 11.662 1.00 61.75 132 PRO A N 1
ATOM 1074 C CA . PRO A 1 132 ? -5.906 36.836 12.384 1.00 61.75 132 PRO A CA 1
ATOM 1075 C C . PRO A 1 132 ? -5.871 36.004 13.672 1.00 61.75 132 PRO A C 1
ATOM 1077 O O . PRO A 1 132 ? -5.994 34.778 13.659 1.00 61.75 132 PRO A O 1
ATOM 1080 N N . ARG A 1 133 ? -5.648 36.687 14.801 1.00 56.66 133 ARG A N 1
ATOM 1081 C CA . ARG A 1 133 ? -6.055 36.200 16.122 1.00 56.66 133 ARG A CA 1
ATOM 1082 C C . ARG A 1 133 ? -7.582 36.129 16.114 1.00 56.66 133 ARG A C 1
ATOM 1084 O O . ARG A 1 133 ? -8.235 37.138 16.346 1.00 56.66 133 ARG A O 1
ATOM 1091 N N . CYS A 1 134 ? -8.146 34.954 15.869 1.00 58.81 134 CYS A N 1
ATOM 1092 C CA . CYS A 1 134 ? -9.502 34.669 16.318 1.00 58.81 134 CYS A CA 1
ATOM 1093 C C . CYS A 1 134 ? -9.393 34.042 17.705 1.00 58.81 134 CYS A C 1
ATOM 1095 O O . CYS A 1 134 ? -8.938 32.910 17.868 1.00 58.81 134 CYS A O 1
ATOM 1097 N N . ALA A 1 135 ? -9.736 34.856 18.698 1.00 49.78 135 ALA A N 1
ATOM 1098 C CA . ALA A 1 135 ? -10.055 34.412 20.037 1.00 49.78 135 ALA A CA 1
ATOM 1099 C C . ALA A 1 135 ? -11.296 33.495 19.996 1.00 49.78 135 ALA A C 1
ATOM 1101 O O . ALA A 1 135 ? -12.263 33.789 19.300 1.00 49.78 135 ALA A O 1
ATOM 1102 N N . THR A 1 136 ? -11.157 32.370 20.697 1.00 52.84 136 THR A N 1
ATOM 1103 C CA . THR A 1 136 ? -12.099 31.599 21.536 1.00 52.84 136 THR A CA 1
ATOM 1104 C C . THR A 1 136 ? -13.611 31.907 21.468 1.00 52.84 136 THR A C 1
ATOM 1106 O O . THR A 1 136 ? -14.012 33.065 21.419 1.00 52.84 136 THR A O 1
ATOM 1109 N N . PRO A 1 137 ? -14.470 30.876 21.629 1.00 60.34 137 PRO A N 1
ATOM 1110 C CA . PRO A 1 137 ? -14.744 30.408 22.991 1.00 60.34 137 PRO A CA 1
ATOM 1111 C C . PRO A 1 137 ? -14.697 28.889 23.186 1.00 60.34 137 PRO A C 1
ATOM 1113 O O . PRO A 1 137 ? -14.914 28.087 22.281 1.00 60.34 137 PRO A O 1
ATOM 1116 N N . ALA A 1 138 ? -14.407 28.531 24.435 1.00 61.09 138 ALA A N 1
ATOM 1117 C CA . ALA A 1 138 ? -14.625 27.215 24.998 1.00 61.09 138 ALA A CA 1
ATOM 1118 C C . ALA A 1 138 ? -16.099 26.812 24.843 1.00 61.09 138 ALA A C 1
ATOM 1120 O O . ALA A 1 138 ? -16.998 27.614 25.100 1.00 61.09 138 ALA A O 1
ATOM 1121 N N . SER A 1 139 ? -16.344 25.553 24.486 1.00 56.06 139 SER A N 1
ATOM 1122 C CA . SER A 1 139 ? -17.618 24.912 24.788 1.00 56.06 139 SER A CA 1
ATOM 1123 C C . SER A 1 139 ? -17.396 23.474 25.255 1.00 56.06 139 SER A C 1
ATOM 1125 O O . SER A 1 139 ? -16.534 22.783 24.700 1.00 56.06 139 SER A O 1
ATOM 1127 N N . PRO A 1 140 ? -18.106 23.055 26.315 1.00 60.47 140 PRO A N 1
ATOM 1128 C CA . PRO A 1 140 ? -17.842 21.830 27.046 1.00 60.47 140 PRO A CA 1
ATOM 1129 C C . PRO A 1 140 ? -18.583 20.626 26.452 1.00 60.47 140 PRO A C 1
ATOM 1131 O O . PRO A 1 140 ? -19.594 20.765 25.775 1.00 60.47 140 PRO A O 1
ATOM 1134 N N . ALA A 1 141 ? -18.054 19.446 26.778 1.00 56.28 141 ALA A N 1
ATOM 1135 C CA . ALA A 1 141 ? -18.765 18.183 26.970 1.00 56.28 141 ALA A CA 1
ATOM 1136 C C . ALA A 1 141 ? -19.899 17.834 25.984 1.00 56.28 141 ALA A C 1
ATOM 1138 O O . ALA A 1 141 ? -21.066 18.141 26.201 1.00 56.28 141 ALA A O 1
ATOM 1139 N N . ALA A 1 142 ? -19.567 17.001 24.998 1.00 52.28 142 ALA A N 1
ATOM 1140 C CA . ALA A 1 142 ? -20.506 16.012 24.485 1.00 52.28 142 ALA A CA 1
ATOM 1141 C C . ALA A 1 142 ? -19.786 14.667 24.371 1.00 52.28 142 ALA A C 1
ATOM 1143 O O . ALA A 1 142 ? -19.272 14.279 23.321 1.00 52.28 142 ALA A O 1
ATOM 1144 N N . THR A 1 143 ? -19.742 13.968 25.503 1.00 56.41 143 THR A N 1
ATOM 1145 C CA . THR A 1 143 ? -19.623 12.514 25.571 1.00 56.41 143 THR A CA 1
ATOM 1146 C C . THR A 1 143 ? -20.709 11.924 24.682 1.00 56.41 143 THR A C 1
ATOM 1148 O O . THR A 1 143 ? -21.853 11.787 25.098 1.00 56.41 143 THR A O 1
ATOM 1151 N N . THR A 1 144 ? -20.370 11.605 23.437 1.00 57.16 144 THR A N 1
ATOM 1152 C CA . THR A 1 144 ? -21.208 10.730 22.622 1.00 57.16 144 THR A CA 1
ATOM 1153 C C . THR A 1 144 ? -20.447 9.433 22.469 1.00 57.16 144 THR A C 1
ATOM 1155 O O . THR A 1 144 ? -19.467 9.337 21.729 1.00 57.16 144 THR A O 1
ATOM 1158 N N . CYS A 1 145 ? -20.883 8.467 23.271 1.00 48.84 145 CYS A N 1
ATOM 1159 C CA . CYS A 1 145 ? -20.566 7.062 23.161 1.00 48.84 145 CYS A CA 1
ATOM 1160 C C . CYS A 1 145 ? -20.582 6.647 21.689 1.00 48.84 145 CYS A C 1
ATOM 1162 O O . CYS A 1 145 ? -21.642 6.574 21.069 1.00 48.84 145 CYS A O 1
ATOM 1164 N N . TRP A 1 146 ? -19.415 6.317 21.140 1.00 52.34 146 TRP A N 1
ATOM 1165 C CA . TRP A 1 146 ? -19.372 5.401 20.011 1.00 52.34 146 TRP A CA 1
ATOM 1166 C C . TRP A 1 146 ? -19.685 4.021 20.578 1.00 52.34 146 TRP A C 1
ATOM 1168 O O . TRP A 1 146 ? -18.798 3.256 20.947 1.00 52.34 146 TRP A O 1
ATOM 1178 N N . ALA A 1 147 ? -20.985 3.751 20.704 1.00 47.62 147 ALA A N 1
ATOM 1179 C CA . ALA A 1 147 ? -21.514 2.409 20.796 1.00 47.62 147 ALA A CA 1
ATOM 1180 C C . ALA A 1 147 ?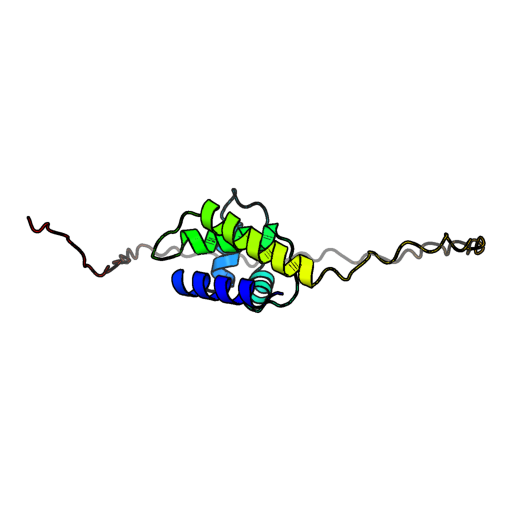 -21.095 1.683 19.514 1.00 47.62 147 ALA A C 1
ATOM 1182 O O . ALA A 1 147 ? -21.701 1.816 18.452 1.00 47.62 147 ALA A O 1
ATOM 1183 N N . TRP A 1 148 ? -19.988 0.956 19.610 1.00 48.19 148 TRP A N 1
ATOM 1184 C CA . TRP A 1 148 ? -19.656 -0.105 18.681 1.00 48.19 148 TRP A CA 1
ATOM 1185 C C . TRP A 1 148 ? -20.662 -1.229 18.950 1.00 48.19 148 TRP A C 1
ATOM 1187 O O . TRP A 1 148 ? -20.433 -2.120 19.763 1.00 48.19 148 TRP A O 1
ATOM 1197 N N . SER A 1 149 ? -21.834 -1.138 18.318 1.00 50.16 149 SER A N 1
ATOM 1198 C CA . SER A 1 149 ? -22.738 -2.272 18.165 1.00 50.16 149 SER A CA 1
ATOM 1199 C C . SER A 1 149 ? -22.045 -3.281 17.260 1.00 50.16 149 SER A C 1
ATOM 1201 O O . SER A 1 149 ? -22.111 -3.200 16.035 1.00 50.16 149 SER A O 1
ATOM 1203 N N . GLY A 1 150 ? -21.320 -4.205 17.882 1.00 45.16 150 GLY A N 1
ATOM 1204 C CA . GLY A 1 150 ? -20.928 -5.440 17.232 1.00 45.16 150 GLY A CA 1
ATOM 1205 C C . GLY A 1 150 ? -22.169 -6.301 16.971 1.00 45.16 150 GLY A C 1
ATOM 1206 O O . GLY A 1 150 ? -23.003 -6.449 17.863 1.00 45.16 150 GLY A O 1
ATOM 1207 N N . PRO A 1 151 ? -22.298 -6.921 15.795 1.00 56.62 151 PRO A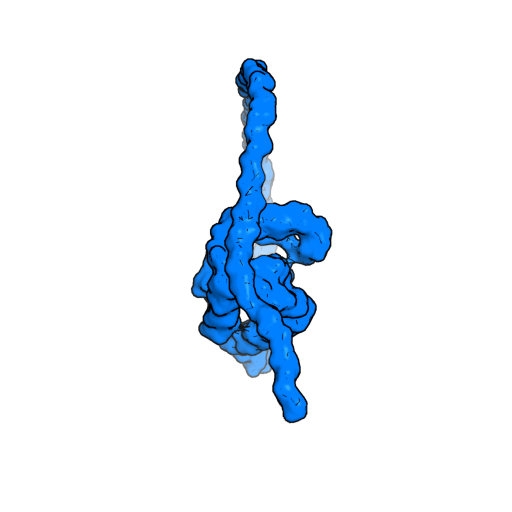 N 1
ATOM 1208 C CA . PRO A 1 151 ? -22.745 -8.303 15.737 1.00 56.62 151 PRO A CA 1
ATOM 1209 C C . PRO A 1 151 ? -21.542 -9.141 16.220 1.00 56.62 151 PRO A C 1
ATOM 1211 O O . PRO A 1 151 ? -20.462 -9.066 15.647 1.00 56.62 151 PRO A O 1
ATOM 1214 N N . GLY A 1 152 ? -21.577 -9.824 17.365 1.00 54.28 152 GLY A N 1
ATOM 1215 C CA . GLY A 1 152 ? -22.579 -10.825 17.687 1.00 54.28 152 GLY A CA 1
ATOM 1216 C C . GLY A 1 152 ? -22.393 -12.010 16.738 1.00 54.28 152 GLY A C 1
ATOM 1217 O O . GLY A 1 152 ? -22.520 -11.814 15.535 1.00 54.28 152 GLY A O 1
ATOM 1218 N N . TRP A 1 153 ? -22.270 -13.217 17.308 1.00 56.41 153 TRP A N 1
ATOM 1219 C CA . TRP A 1 153 ? -22.181 -14.534 16.647 1.00 56.41 153 TRP A CA 1
ATOM 1220 C C . TRP A 1 153 ? -20.720 -14.851 16.281 1.00 56.41 153 TRP A C 1
ATOM 1222 O O . TRP A 1 153 ? -20.126 -14.163 15.465 1.00 56.41 153 TRP A O 1
ATOM 1232 N N . TRP A 1 154 ? -20.023 -15.783 16.939 1.00 56.19 154 TRP A N 1
ATOM 1233 C CA . TRP A 1 154 ? -20.339 -17.201 17.120 1.00 56.19 154 TRP A CA 1
ATOM 1234 C C . TRP A 1 154 ? -19.761 -17.723 18.447 1.00 56.19 154 TRP A C 1
ATOM 1236 O O . TRP A 1 154 ? -18.558 -17.665 18.692 1.00 56.19 154 TRP A O 1
ATOM 1246 N N . ALA A 1 155 ? -20.638 -18.256 19.295 1.00 51.75 155 ALA A N 1
ATOM 1247 C CA . ALA A 1 155 ? -20.262 -19.213 20.321 1.00 51.75 155 ALA A CA 1
ATOM 1248 C C . ALA A 1 155 ? -20.258 -20.605 19.678 1.00 51.75 155 ALA A C 1
ATOM 1250 O O . ALA A 1 155 ? -21.258 -21.018 19.091 1.00 51.75 155 ALA A O 1
ATOM 1251 N N . SER A 1 156 ? -19.144 -21.320 19.799 1.00 60.69 156 SER A N 1
ATOM 1252 C CA . SER A 1 156 ? -19.131 -22.780 19.696 1.00 60.69 156 SER A CA 1
ATOM 1253 C C . SER A 1 156 ? -19.930 -23.385 20.855 1.00 60.69 156 SER A C 1
ATOM 1255 O O . SER A 1 156 ? -19.916 -22.842 21.963 1.00 60.69 156 SER A O 1
ATOM 1257 N N . PRO A 1 157 ? -20.533 -24.564 20.652 1.00 63.16 157 PRO A N 1
ATOM 1258 C CA . PRO A 1 157 ? -20.203 -25.655 21.560 1.00 63.16 157 PRO A CA 1
ATOM 1259 C C . PRO A 1 157 ? -19.983 -26.979 20.825 1.00 63.16 157 PRO A C 1
ATOM 1261 O O . PRO A 1 157 ? -20.534 -27.239 19.757 1.00 63.16 157 PRO A O 1
ATOM 1264 N N . GLY A 1 158 ? -19.133 -27.805 21.430 1.00 60.56 158 GLY A N 1
ATOM 1265 C CA . GLY A 1 158 ? -18.752 -29.113 20.928 1.00 60.56 158 GLY A CA 1
ATOM 1266 C C . GLY A 1 158 ? -19.911 -30.104 20.836 1.00 60.56 158 GLY A C 1
ATOM 1267 O O . GLY A 1 158 ? -20.851 -30.088 21.631 1.00 60.56 158 GLY A O 1
ATOM 1268 N N . GLY A 1 159 ? -19.778 -31.009 19.872 1.00 59.03 159 GLY A N 1
ATOM 1269 C CA . GLY A 1 159 ? -20.542 -32.241 19.759 1.00 59.03 159 GLY A CA 1
ATOM 1270 C C . GLY A 1 159 ? -19.566 -33.412 19.737 1.00 59.03 159 GLY A C 1
ATOM 1271 O O . GLY A 1 159 ? -18.852 -33.558 18.755 1.00 59.03 159 GLY A O 1
ATOM 1272 N N . ARG A 1 160 ? -19.541 -34.112 20.877 1.00 61.22 160 ARG A N 1
ATOM 1273 C CA . ARG A 1 160 ? -19.115 -35.491 21.201 1.00 61.22 160 ARG A CA 1
ATOM 1274 C C . ARG A 1 160 ? -18.193 -36.240 20.242 1.00 61.22 160 ARG A C 1
ATOM 1276 O O . ARG A 1 160 ? -18.617 -36.506 19.100 1.00 61.22 160 ARG A O 1
#

Sequence (160 aa):
MARDLVAELQRLHRAAGRPSYRRISTEIRRRNHMPDTVSHETVSAILRGDGLTRWSKVECVVRYLATMAVHRPDEDEEVRRFHALWLAAFDRVAPVAAAPAGPPRRRHPRRTRPSRPRSRRRAPASRPWARPRCATPASPAATTCWAWSGPGWWASPGGR

Radius of gyration: 26.54 Å; chains: 1; bounding box: 59×77×56 Å

Secondary structure (DSSP, 8-state):
--HHHHHHHHHHHHHTT---HHHHHHHHHH-TT-SS---HHHHHHHHHT-S---HHHHHHHHHHHHHHSTT---HHHHHHHHHHHHHHHHHHHS----S-------------PPPPP-------------------------------------------

Organism: NCBI:txid624315

pLDDT: mean 78.99, std 18.06, range [45.16, 97.62]